Protein AF-A0A918F699-F1 (afdb_monomer_lite)

Radius of gyration: 17.58 Å; chains: 1; bounding box: 43×21×57 Å

Structure (mmCIF, N/CA/C/O backbone):
data_AF-A0A918F699-F1
#
_entry.id   AF-A0A918F699-F1
#
loop_
_atom_site.group_PDB
_atom_site.id
_atom_site.type_symbol
_atom_site.label_atom_id
_atom_site.label_alt_id
_atom_site.label_comp_id
_atom_site.label_asym_id
_atom_site.label_entity_id
_atom_site.label_seq_id
_atom_site.pdbx_PDB_ins_code
_atom_site.Cartn_x
_atom_site.Cartn_y
_atom_site.Cartn_z
_atom_site.occupancy
_atom_site.B_iso_or_equiv
_atom_site.auth_seq_id
_atom_site.auth_comp_id
_atom_site.auth_asym_id
_atom_site.auth_atom_id
_atom_site.pdbx_PDB_model_num
ATOM 1 N N . MET A 1 1 ? 25.904 4.584 1.740 1.00 42.94 1 MET A N 1
ATOM 2 C CA . MET A 1 1 ? 24.458 4.704 1.478 1.00 42.94 1 MET A CA 1
ATOM 3 C C . MET A 1 1 ? 23.850 3.438 2.028 1.00 42.94 1 MET A C 1
ATOM 5 O O . MET A 1 1 ? 24.320 2.382 1.631 1.00 42.94 1 MET A O 1
ATOM 9 N N . ASP A 1 2 ? 22.923 3.525 2.978 1.00 50.69 2 ASP A N 1
ATOM 10 C CA . ASP A 1 2 ? 22.219 2.342 3.482 1.00 50.69 2 ASP A CA 1
ATOM 11 C C . ASP A 1 2 ? 21.268 1.840 2.388 1.00 50.69 2 ASP A C 1
ATOM 13 O O . ASP A 1 2 ? 20.123 2.286 2.287 1.00 50.69 2 ASP A O 1
ATOM 17 N N . GLU A 1 3 ? 21.779 0.981 1.505 1.00 53.69 3 GLU A N 1
ATOM 18 C CA . GLU A 1 3 ? 21.035 0.372 0.401 1.00 53.69 3 GLU A CA 1
ATOM 19 C C . GLU A 1 3 ? 19.849 -0.432 0.958 1.00 53.69 3 GLU A C 1
ATOM 21 O O . GLU A 1 3 ? 19.982 -1.583 1.359 1.00 53.69 3 GLU A O 1
ATOM 26 N N . GLY A 1 4 ? 18.673 0.201 1.027 1.00 63.28 4 GLY A N 1
ATOM 27 C CA . GLY A 1 4 ? 17.411 -0.455 1.383 1.00 63.28 4 GLY A CA 1
ATOM 28 C C . GLY A 1 4 ? 16.942 -0.323 2.838 1.00 63.28 4 GLY A C 1
ATOM 29 O O . GLY A 1 4 ? 15.885 -0.863 3.159 1.00 63.28 4 GLY A O 1
ATOM 30 N N . ALA A 1 5 ? 17.633 0.428 3.709 1.00 74.25 5 ALA A N 1
ATOM 31 C CA . ALA A 1 5 ? 17.195 0.576 5.108 1.00 74.25 5 ALA A CA 1
ATOM 32 C C . ALA A 1 5 ? 15.815 1.245 5.247 1.00 74.25 5 ALA A C 1
ATOM 34 O O . ALA A 1 5 ? 15.041 0.880 6.126 1.00 74.25 5 ALA A O 1
ATOM 35 N N . GLY A 1 6 ? 15.480 2.187 4.358 1.00 84.12 6 GLY A N 1
ATOM 36 C CA . GLY A 1 6 ? 14.182 2.871 4.356 1.00 84.12 6 GLY A CA 1
ATOM 37 C C . GLY A 1 6 ? 12.998 1.930 4.082 1.00 84.12 6 GLY A C 1
ATOM 38 O O . GLY A 1 6 ? 12.123 1.812 4.939 1.00 84.12 6 GLY A O 1
ATOM 39 N N . PRO A 1 7 ? 12.960 1.234 2.927 1.00 85.50 7 PRO A N 1
ATOM 40 C CA . PRO A 1 7 ? 11.900 0.273 2.616 1.00 85.50 7 PRO A CA 1
ATOM 41 C C . PRO A 1 7 ? 11.766 -0.854 3.646 1.00 85.50 7 PRO A C 1
ATOM 43 O O . PRO A 1 7 ? 10.650 -1.176 4.042 1.00 85.50 7 PRO A O 1
ATOM 46 N N . ALA A 1 8 ? 12.883 -1.404 4.135 1.00 90.31 8 ALA A N 1
ATOM 47 C CA . ALA A 1 8 ? 12.857 -2.452 5.154 1.00 90.31 8 ALA A CA 1
ATOM 48 C C . ALA A 1 8 ? 12.294 -1.949 6.496 1.00 90.31 8 ALA A C 1
ATOM 50 O O . ALA A 1 8 ? 11.498 -2.637 7.136 1.00 90.31 8 ALA A O 1
ATOM 51 N N . ALA A 1 9 ? 12.663 -0.733 6.915 1.00 93.69 9 ALA A N 1
ATOM 52 C CA . ALA A 1 9 ? 12.111 -0.121 8.121 1.00 93.69 9 ALA A CA 1
ATOM 53 C C . ALA A 1 9 ? 10.607 0.156 7.982 1.00 93.69 9 ALA A C 1
ATOM 55 O O . ALA A 1 9 ? 9.851 -0.098 8.918 1.00 93.69 9 ALA A O 1
ATOM 56 N N . LEU A 1 10 ? 10.163 0.636 6.815 1.00 94.56 10 LEU A N 1
ATOM 57 C CA . LEU A 1 10 ? 8.741 0.830 6.536 1.00 94.56 10 LEU A CA 1
ATOM 58 C C . LEU A 1 10 ? 7.980 -0.497 6.602 1.00 94.56 10 LEU A C 1
ATOM 60 O O . LEU A 1 10 ? 6.965 -0.569 7.287 1.00 94.56 10 LEU A O 1
ATOM 64 N N . GLU A 1 11 ? 8.478 -1.550 5.948 1.00 96.94 11 GLU A N 1
ATOM 65 C CA . GLU A 1 11 ? 7.854 -2.875 5.999 1.00 96.94 11 GLU A CA 1
ATOM 66 C C . GLU A 1 11 ? 7.697 -3.359 7.447 1.00 96.94 11 GLU A C 1
ATOM 68 O O . GLU A 1 11 ? 6.606 -3.770 7.844 1.00 96.94 11 GLU A O 1
ATOM 73 N N . ALA A 1 12 ? 8.748 -3.248 8.264 1.00 97.31 12 ALA A N 1
ATOM 74 C CA . ALA A 1 12 ? 8.707 -3.655 9.667 1.00 97.31 12 ALA A CA 1
ATOM 75 C C . ALA A 1 12 ? 7.664 -2.871 10.486 1.00 97.31 12 ALA A C 1
ATOM 77 O O . ALA A 1 12 ? 6.938 -3.456 11.296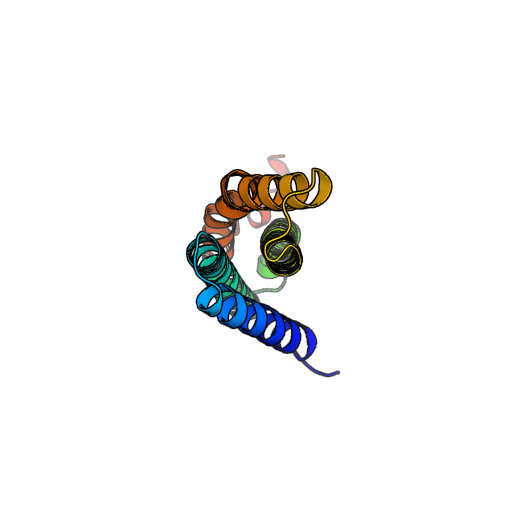 1.00 97.31 12 ALA A O 1
ATOM 78 N N . LEU A 1 13 ? 7.551 -1.558 10.258 1.00 98.12 13 LEU A N 1
ATOM 79 C CA . LEU A 1 13 ? 6.541 -0.722 10.913 1.00 98.12 13 LEU A CA 1
ATOM 80 C C . LEU A 1 13 ? 5.123 -1.145 10.520 1.00 98.12 13 LEU A C 1
ATOM 82 O O . LEU A 1 13 ? 4.283 -1.341 11.397 1.00 98.12 13 LEU A O 1
ATOM 86 N N . VAL A 1 14 ? 4.867 -1.348 9.225 1.00 98.62 14 VAL A N 1
ATOM 87 C CA . VAL A 1 14 ? 3.549 -1.771 8.732 1.00 98.62 14 VAL A CA 1
ATOM 88 C C . VAL A 1 14 ? 3.174 -3.145 9.296 1.00 98.62 14 VAL A C 1
ATOM 90 O O . VAL A 1 14 ? 2.051 -3.322 9.769 1.00 98.62 14 VAL A O 1
ATOM 93 N N . ARG A 1 15 ? 4.115 -4.101 9.328 1.00 98.44 15 ARG A N 1
ATOM 94 C CA . ARG A 1 15 ? 3.893 -5.434 9.921 1.00 98.44 15 ARG A CA 1
ATOM 95 C C . ARG A 1 15 ? 3.572 -5.362 11.412 1.00 98.44 15 ARG A C 1
ATOM 97 O O . ARG A 1 15 ? 2.625 -6.004 11.855 1.00 98.44 15 ARG A O 1
ATOM 104 N N . THR A 1 16 ? 4.267 -4.506 12.159 1.00 98.56 16 THR A N 1
ATOM 105 C CA . THR A 1 16 ? 3.968 -4.267 13.582 1.00 98.56 16 THR A CA 1
ATOM 106 C C . THR A 1 16 ? 2.531 -3.763 13.774 1.00 98.56 16 THR A C 1
ATOM 108 O O . THR A 1 16 ? 1.826 -4.180 14.695 1.00 98.56 16 THR A O 1
ATOM 111 N N . THR A 1 17 ? 2.056 -2.871 12.903 1.00 98.62 17 THR A N 1
ATOM 112 C CA . THR A 1 17 ? 0.670 -2.381 12.944 1.00 98.62 17 THR A CA 1
ATOM 113 C C . THR A 1 17 ? -0.340 -3.471 12.591 1.00 98.62 17 THR A C 1
ATOM 115 O O . THR A 1 17 ? -1.369 -3.568 13.258 1.00 98.62 17 THR A O 1
ATOM 118 N N . ILE A 1 18 ? -0.054 -4.299 11.582 1.00 98.62 18 ILE A N 1
ATOM 119 C CA . ILE A 1 18 ? -0.891 -5.446 11.193 1.00 98.62 18 ILE A CA 1
ATOM 120 C C . ILE A 1 18 ? -1.055 -6.402 12.380 1.00 98.62 18 ILE A C 1
ATOM 122 O O . ILE A 1 18 ? -2.178 -6.753 12.733 1.00 98.62 18 ILE A O 1
ATOM 126 N N . GLU A 1 19 ? 0.038 -6.756 13.059 1.00 98.38 19 GLU A N 1
ATOM 127 C CA . GLU A 1 19 ? 0.011 -7.626 14.242 1.00 98.38 19 GLU A CA 1
ATOM 128 C C . GLU A 1 19 ? -0.850 -7.038 15.369 1.00 98.38 19 GLU A C 1
ATOM 130 O O . GLU A 1 19 ? -1.698 -7.730 15.940 1.00 98.38 19 GLU A O 1
ATOM 135 N N . ARG A 1 20 ? -0.692 -5.737 15.651 1.00 98.00 20 ARG A N 1
ATOM 136 C CA . ARG A 1 20 ? -1.528 -5.020 16.627 1.00 98.00 20 ARG A CA 1
ATOM 137 C C . ARG A 1 20 ? -3.006 -5.057 16.239 1.00 98.00 20 ARG A C 1
ATOM 139 O O . ARG A 1 20 ? -3.844 -5.288 17.105 1.00 98.00 20 ARG A O 1
ATOM 146 N N . ALA A 1 21 ? -3.335 -4.848 14.967 1.00 97.94 21 ALA A N 1
ATOM 147 C CA . ALA A 1 21 ? -4.714 -4.869 14.487 1.00 97.94 21 ALA A CA 1
ATOM 148 C C . ALA A 1 21 ? -5.356 -6.260 14.583 1.00 97.94 21 ALA A C 1
ATOM 150 O O . ALA A 1 21 ? -6.502 -6.372 15.023 1.00 97.94 21 ALA A O 1
ATOM 151 N N . CYS A 1 22 ? -4.605 -7.318 14.273 1.00 97.62 22 CYS A N 1
ATOM 152 C CA . CYS A 1 22 ? -5.057 -8.696 14.452 1.00 97.62 22 CYS A CA 1
ATOM 153 C C . CYS A 1 22 ? -5.401 -9.020 15.918 1.00 97.62 22 CYS A C 1
ATOM 155 O O . CYS A 1 22 ? -6.326 -9.789 16.172 1.00 97.62 22 CYS A O 1
ATOM 157 N N . ALA A 1 23 ? -4.699 -8.418 16.885 1.00 96.31 23 ALA A N 1
ATOM 158 C CA . ALA A 1 23 ? -4.909 -8.671 18.312 1.00 96.31 23 ALA A CA 1
ATOM 159 C C . ALA A 1 23 ? -6.142 -7.968 18.916 1.00 96.31 23 ALA A C 1
ATOM 161 O O . ALA A 1 23 ? -6.646 -8.413 19.946 1.00 96.31 23 ALA A O 1
ATOM 162 N N . VAL A 1 24 ? -6.629 -6.876 18.311 1.00 91.62 24 VAL A N 1
ATOM 163 C CA . VAL A 1 24 ? -7.740 -6.063 18.856 1.00 91.62 24 VAL A CA 1
ATOM 164 C C . VAL A 1 24 ? -9.122 -6.645 18.512 1.00 91.62 24 VAL A C 1
ATOM 166 O O . VAL A 1 24 ? -10.089 -6.397 19.230 1.00 91.62 24 VAL A O 1
ATOM 169 N N . GLY A 1 25 ? -9.229 -7.470 17.465 1.00 84.94 25 GLY A N 1
ATOM 170 C CA . GLY A 1 25 ? -10.494 -8.081 17.043 1.00 84.94 25 GLY A CA 1
ATOM 171 C C . GLY A 1 25 ? -11.466 -7.098 16.372 1.00 84.94 25 GLY A C 1
ATOM 172 O O . GLY A 1 25 ? -11.084 -6.018 15.918 1.00 84.94 25 GLY A O 1
ATOM 173 N N . GLY A 1 26 ? -12.739 -7.489 16.260 1.00 89.94 26 GLY A N 1
ATOM 174 C CA . GLY A 1 26 ? -13.741 -6.714 15.521 1.00 89.94 26 GLY A CA 1
ATOM 175 C C . GLY A 1 26 ? -13.430 -6.667 14.023 1.00 89.94 26 GLY A C 1
ATOM 176 O O . GLY A 1 26 ? -13.149 -7.694 13.418 1.00 89.94 26 GLY A O 1
ATOM 177 N N . GLU A 1 27 ? -13.477 -5.476 13.432 1.00 92.31 27 GLU A N 1
ATOM 178 C CA . GLU A 1 27 ? -13.188 -5.243 12.007 1.00 92.31 27 GLU A CA 1
ATOM 179 C C . GLU A 1 27 ? -11.693 -5.046 11.696 1.00 92.31 27 GLU A C 1
ATOM 181 O O . GLU A 1 27 ? -11.291 -5.070 10.535 1.00 92.31 27 GLU A O 1
ATOM 186 N N . ALA A 1 28 ? -10.854 -4.840 12.717 1.00 96.88 28 ALA A N 1
ATOM 187 C CA . ALA A 1 28 ? -9.435 -4.548 12.527 1.00 96.88 28 ALA A CA 1
ATOM 188 C C . ALA A 1 28 ? -8.644 -5.698 11.860 1.00 96.88 28 ALA A C 1
ATOM 190 O O . ALA A 1 28 ? -7.823 -5.387 10.995 1.00 96.88 28 ALA A O 1
ATOM 191 N N . PRO A 1 29 ? -8.884 -6.994 12.167 1.00 98.25 29 PRO A N 1
ATOM 192 C CA . PRO A 1 29 ? -8.194 -8.101 11.502 1.00 98.25 29 PRO A CA 1
ATOM 193 C C . PRO A 1 29 ? -8.440 -8.171 9.988 1.00 98.25 29 PRO A C 1
ATOM 195 O O . PRO A 1 29 ? -7.506 -8.441 9.237 1.00 98.25 29 PRO A O 1
ATOM 198 N N . ASP A 1 30 ? -9.656 -7.876 9.521 1.00 98.06 30 ASP A N 1
ATOM 199 C CA . ASP A 1 30 ? -9.976 -7.902 8.085 1.00 98.06 30 ASP A CA 1
ATOM 200 C C . ASP A 1 30 ? -9.246 -6.780 7.331 1.00 98.06 30 ASP A C 1
ATOM 202 O O . ASP A 1 30 ? -8.702 -6.987 6.244 1.00 98.06 30 ASP A O 1
ATOM 206 N N . LEU A 1 31 ? -9.176 -5.588 7.934 1.00 98.56 31 LEU A N 1
ATOM 207 C CA . LEU A 1 31 ? -8.400 -4.468 7.395 1.00 98.56 31 LEU A CA 1
ATOM 208 C C . LEU A 1 31 ? -6.895 -4.777 7.420 1.00 98.56 31 LEU A C 1
ATOM 210 O O . LEU A 1 31 ? -6.188 -4.481 6.459 1.00 98.56 31 LEU A O 1
ATOM 214 N N . ALA A 1 32 ? -6.407 -5.423 8.481 1.00 98.62 32 ALA A N 1
ATOM 215 C CA . ALA A 1 32 ? -5.018 -5.857 8.589 1.00 98.62 32 ALA A CA 1
ATOM 216 C C . ALA A 1 32 ? -4.648 -6.863 7.487 1.00 98.62 32 ALA A C 1
ATOM 218 O O . ALA A 1 32 ? -3.599 -6.718 6.864 1.00 98.62 32 ALA A O 1
ATOM 219 N N . ALA A 1 33 ? -5.528 -7.824 7.189 1.00 98.62 33 ALA A N 1
ATOM 220 C CA . ALA A 1 33 ? -5.331 -8.787 6.108 1.00 98.62 33 ALA A CA 1
ATOM 221 C C . ALA A 1 33 ? -5.274 -8.109 4.728 1.00 98.62 33 ALA A C 1
ATOM 223 O O . ALA A 1 33 ? -4.403 -8.421 3.915 1.00 98.62 33 ALA A O 1
ATOM 224 N N . ALA A 1 34 ? -6.157 -7.138 4.473 1.00 98.69 34 ALA A N 1
ATOM 225 C CA . ALA A 1 34 ? -6.129 -6.364 3.232 1.00 98.69 34 ALA A CA 1
ATOM 226 C C . ALA A 1 34 ? -4.833 -5.541 3.086 1.00 98.69 34 ALA A C 1
ATOM 228 O O . ALA A 1 34 ? -4.262 -5.467 1.995 1.00 98.69 34 ALA A O 1
ATOM 229 N N . LEU A 1 35 ? -4.344 -4.948 4.181 1.00 98.81 35 LEU A N 1
ATOM 230 C CA . LEU A 1 35 ? -3.073 -4.224 4.187 1.00 98.81 35 LEU A CA 1
ATOM 231 C C . LEU A 1 35 ?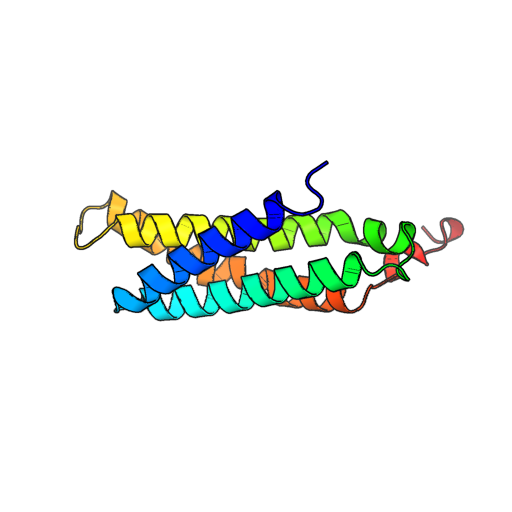 -1.877 -5.158 3.977 1.00 98.81 35 LEU A C 1
ATOM 233 O O . LEU A 1 35 ? -0.983 -4.816 3.209 1.00 98.81 35 LEU A O 1
ATOM 237 N N . ASP A 1 36 ? -1.862 -6.330 4.616 1.00 98.75 36 ASP A N 1
ATOM 238 C CA . ASP A 1 36 ? -0.790 -7.318 4.453 1.00 98.75 36 ASP A CA 1
ATOM 239 C C . ASP A 1 36 ? -0.702 -7.827 3.009 1.00 98.75 36 ASP A C 1
ATOM 241 O O . ASP A 1 36 ? 0.391 -7.935 2.449 1.00 98.75 36 ASP A O 1
ATOM 245 N N . GLN A 1 37 ? -1.849 -8.048 2.358 1.00 98.62 37 GLN A N 1
ATOM 246 C CA . GLN A 1 37 ? -1.890 -8.401 0.940 1.00 98.62 37 GLN A CA 1
ATOM 247 C C . GLN A 1 37 ? -1.269 -7.298 0.071 1.00 98.62 37 GLN A C 1
ATOM 249 O O . GLN A 1 37 ? -0.422 -7.585 -0.778 1.00 98.62 37 GLN A O 1
ATOM 254 N N . ALA A 1 38 ? -1.649 -6.035 0.289 1.00 98.69 38 ALA A N 1
ATOM 255 C CA . ALA A 1 38 ? -1.099 -4.909 -0.464 1.00 98.69 38 ALA A CA 1
ATOM 256 C C . ALA A 1 38 ? 0.404 -4.707 -0.200 1.00 98.69 38 ALA A C 1
ATOM 258 O O . ALA A 1 38 ? 1.166 -4.484 -1.139 1.00 98.69 38 ALA A O 1
ATOM 259 N N . LEU A 1 39 ? 0.848 -4.839 1.055 1.00 98.62 39 LEU A N 1
ATOM 260 C CA . LEU A 1 39 ? 2.260 -4.755 1.433 1.00 98.62 39 LEU A CA 1
ATOM 261 C C . LEU A 1 39 ? 3.079 -5.871 0.776 1.00 98.62 39 LEU A C 1
ATOM 263 O O . LEU A 1 39 ? 4.150 -5.611 0.234 1.00 98.62 39 LEU A O 1
ATOM 267 N N . THR A 1 40 ? 2.565 -7.101 0.781 1.00 98.38 40 THR A N 1
ATOM 268 C CA . THR A 1 40 ? 3.225 -8.252 0.155 1.00 98.38 40 THR A CA 1
ATOM 269 C C . THR A 1 40 ? 3.411 -8.027 -1.342 1.00 98.38 40 THR A C 1
ATOM 271 O O . THR A 1 40 ? 4.520 -8.203 -1.851 1.00 98.38 40 THR A O 1
ATOM 274 N N . ARG A 1 41 ? 2.365 -7.560 -2.039 1.00 98.38 41 ARG A N 1
ATOM 275 C CA . ARG A 1 41 ? 2.458 -7.209 -3.464 1.00 98.38 41 ARG A CA 1
ATOM 276 C C . ARG A 1 41 ? 3.436 -6.063 -3.700 1.00 98.38 41 ARG A C 1
ATOM 278 O O . ARG A 1 41 ? 4.247 -6.161 -4.613 1.00 98.38 41 ARG A O 1
ATOM 285 N N . LEU A 1 42 ? 3.432 -5.027 -2.858 1.00 97.94 42 LEU A N 1
ATOM 286 C CA . LEU A 1 42 ? 4.384 -3.920 -2.955 1.00 97.94 42 LEU A CA 1
ATOM 287 C C . LEU A 1 42 ? 5.839 -4.405 -2.844 1.00 97.94 42 LEU A C 1
ATOM 289 O O . LEU A 1 42 ? 6.671 -4.045 -3.676 1.00 97.94 42 LEU A O 1
ATOM 293 N N . VAL A 1 43 ? 6.154 -5.240 -1.851 1.00 97.06 43 VAL A N 1
ATOM 294 C CA . VAL A 1 43 ? 7.503 -5.803 -1.664 1.00 97.06 43 VAL A CA 1
ATOM 295 C C . VAL A 1 43 ? 7.907 -6.668 -2.860 1.00 97.06 43 VAL A C 1
ATOM 297 O O . VAL A 1 43 ? 9.038 -6.568 -3.341 1.00 97.06 43 VAL A O 1
ATOM 300 N N . GLU A 1 44 ? 6.988 -7.493 -3.363 1.00 96.69 44 GLU A N 1
ATOM 301 C CA . GLU A 1 44 ? 7.204 -8.328 -4.545 1.00 96.69 44 GLU A CA 1
ATOM 302 C C . GLU A 1 44 ? 7.531 -7.484 -5.783 1.00 96.69 44 GLU A C 1
ATOM 304 O O . GLU A 1 44 ? 8.597 -7.673 -6.368 1.00 96.69 44 GLU A O 1
ATOM 309 N N . VAL A 1 45 ? 6.683 -6.512 -6.145 1.00 96.81 45 VAL A N 1
ATOM 310 C CA . VAL A 1 45 ? 6.918 -5.683 -7.341 1.00 96.81 45 VAL A CA 1
ATOM 311 C C . VAL A 1 45 ? 8.174 -4.830 -7.203 1.00 96.81 45 VAL A C 1
ATOM 313 O O . VAL A 1 45 ? 8.914 -4.681 -8.171 1.00 96.81 45 VAL A O 1
ATOM 316 N N . THR A 1 46 ? 8.469 -4.326 -5.998 1.00 95.12 46 THR A N 1
ATOM 317 C CA . THR A 1 46 ? 9.697 -3.561 -5.733 1.00 95.12 46 THR A CA 1
ATOM 318 C C . THR A 1 46 ? 10.920 -4.421 -6.028 1.00 95.12 46 THR A C 1
ATOM 320 O O . THR A 1 46 ? 11.833 -3.984 -6.726 1.00 95.12 46 THR A O 1
ATOM 323 N N . ARG A 1 47 ? 10.931 -5.672 -5.548 1.00 93.81 47 ARG A N 1
ATOM 324 C CA . ARG A 1 47 ? 12.021 -6.612 -5.826 1.00 93.81 47 ARG A CA 1
ATOM 325 C C . ARG A 1 47 ? 12.130 -6.898 -7.320 1.00 93.81 47 ARG A C 1
ATOM 327 O O . ARG A 1 47 ? 13.229 -6.798 -7.852 1.00 93.81 47 ARG A O 1
ATOM 334 N N . THR A 1 48 ? 11.013 -7.203 -7.981 1.00 94.31 48 THR A N 1
ATOM 335 C CA . THR A 1 48 ? 10.976 -7.504 -9.418 1.00 94.31 48 THR A CA 1
ATOM 336 C C . THR A 1 48 ? 11.573 -6.361 -10.237 1.00 94.31 48 THR A C 1
ATOM 338 O O . THR A 1 48 ? 12.521 -6.590 -10.985 1.00 94.31 48 THR A O 1
ATOM 341 N N . ILE A 1 49 ? 11.106 -5.125 -10.027 1.00 93.31 49 ILE A N 1
ATOM 342 C CA . ILE A 1 49 ? 11.574 -3.927 -10.746 1.00 93.31 49 ILE A CA 1
ATOM 343 C C . ILE A 1 49 ? 13.072 -3.679 -10.521 1.00 93.31 49 ILE A C 1
ATOM 345 O O . ILE A 1 49 ? 13.766 -3.229 -11.431 1.00 93.31 49 ILE A O 1
ATOM 349 N N . HIS A 1 50 ? 13.592 -3.969 -9.328 1.00 89.94 50 HIS A N 1
ATOM 350 C CA . HIS A 1 50 ? 14.996 -3.736 -8.979 1.00 89.94 50 HIS A CA 1
ATOM 351 C C . HIS A 1 50 ? 15.928 -4.931 -9.235 1.00 89.94 50 HIS A C 1
ATOM 353 O O . HIS A 1 50 ? 17.100 -4.872 -8.855 1.00 89.94 50 HIS A O 1
ATOM 359 N N . THR A 1 51 ? 15.460 -5.986 -9.908 1.00 92.00 51 THR A N 1
ATOM 360 C CA . THR A 1 51 ? 16.332 -7.097 -10.321 1.00 92.00 51 THR A CA 1
ATOM 361 C C . THR A 1 51 ? 17.385 -6.598 -11.320 1.00 92.00 51 THR A C 1
ATOM 363 O O . THR A 1 51 ? 17.128 -5.709 -12.135 1.00 92.00 51 THR A O 1
ATOM 366 N N . ALA A 1 52 ? 18.610 -7.125 -11.224 1.00 81.19 52 ALA A N 1
ATOM 367 C CA . ALA A 1 52 ? 19.778 -6.605 -11.945 1.00 81.19 52 ALA A CA 1
ATOM 368 C C . ALA A 1 52 ? 19.666 -6.685 -13.480 1.00 81.19 52 ALA A C 1
ATOM 370 O O . ALA A 1 52 ? 20.329 -5.925 -14.184 1.00 81.19 52 ALA A O 1
ATOM 371 N N . ASP A 1 53 ? 18.846 -7.599 -13.991 1.00 91.00 53 ASP A N 1
ATOM 372 C CA . ASP A 1 53 ? 18.589 -7.839 -15.410 1.00 91.00 53 ASP A CA 1
ATOM 373 C C . ASP A 1 53 ? 17.546 -6.889 -16.018 1.00 91.00 53 ASP A C 1
ATOM 375 O O . ASP A 1 53 ? 17.482 -6.759 -17.241 1.00 91.00 53 ASP A O 1
ATOM 379 N N . VAL A 1 54 ? 16.771 -6.174 -15.197 1.00 89.81 54 VAL A N 1
ATOM 380 C CA . VAL A 1 54 ? 15.775 -5.213 -15.682 1.00 89.81 54 VAL A CA 1
ATOM 381 C C . VAL A 1 54 ? 16.480 -3.947 -16.185 1.00 89.81 54 VAL A C 1
ATOM 383 O O . VAL A 1 54 ? 17.202 -3.302 -15.421 1.00 89.81 54 VAL A O 1
ATOM 386 N N . PRO A 1 55 ? 16.285 -3.512 -17.443 1.00 92.12 55 PRO A N 1
ATOM 387 C CA . PRO A 1 55 ? 16.887 -2.278 -17.944 1.00 92.12 55 PRO A CA 1
ATOM 388 C C . PRO A 1 55 ? 16.339 -1.026 -17.246 1.00 92.12 55 PRO A C 1
ATOM 390 O O . PRO A 1 55 ? 15.172 -0.959 -16.866 1.00 92.12 55 PRO A O 1
ATOM 393 N N . ALA A 1 56 ? 17.157 0.028 -17.141 1.00 88.94 56 ALA A N 1
ATOM 394 C CA . ALA A 1 56 ? 16.744 1.283 -16.500 1.00 88.94 56 ALA A CA 1
ATOM 395 C C . ALA A 1 56 ? 15.496 1.917 -17.139 1.00 88.94 56 ALA A C 1
ATOM 397 O O . ALA A 1 56 ? 14.650 2.436 -16.415 1.00 88.94 56 ALA A O 1
ATOM 398 N N . GLY A 1 57 ? 15.361 1.839 -18.468 1.00 89.50 57 GLY A N 1
ATOM 399 C CA . GLY A 1 57 ? 14.183 2.339 -19.184 1.00 89.50 57 GLY A CA 1
ATOM 400 C C . 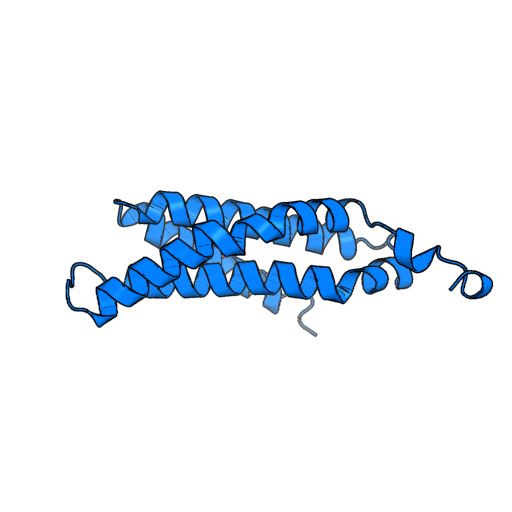GLY A 1 57 ? 12.893 1.633 -18.763 1.00 89.50 57 GLY A C 1
ATOM 401 O O . GLY A 1 57 ? 11.902 2.300 -18.489 1.00 89.50 57 GLY A O 1
ATOM 402 N N . VAL A 1 58 ? 12.937 0.307 -18.598 1.00 89.62 58 VAL A N 1
ATOM 403 C CA . VAL A 1 58 ? 11.791 -0.504 -18.149 1.00 89.62 58 VAL A CA 1
ATOM 404 C C . VAL A 1 58 ? 11.401 -0.153 -16.712 1.00 89.62 58 VAL A C 1
ATOM 406 O O . VAL A 1 58 ? 10.222 0.024 -16.417 1.00 89.62 58 VAL A O 1
ATOM 409 N N . ARG A 1 59 ? 12.384 0.054 -15.823 1.00 88.19 59 ARG A N 1
ATOM 410 C CA . ARG A 1 59 ? 12.116 0.489 -14.437 1.00 88.19 59 ARG A CA 1
ATOM 411 C C . ARG A 1 59 ? 11.397 1.833 -14.364 1.00 88.19 59 ARG A C 1
ATOM 413 O O . ARG A 1 59 ? 10.570 2.044 -13.483 1.00 88.19 59 ARG A O 1
ATOM 420 N N . LEU A 1 60 ? 11.754 2.759 -15.252 1.00 90.50 60 LEU A N 1
ATOM 421 C CA . LEU A 1 60 ? 11.226 4.122 -15.236 1.00 90.50 60 LEU A CA 1
ATOM 422 C C . LEU A 1 60 ? 9.900 4.262 -15.990 1.00 90.50 60 LEU A C 1
ATOM 424 O O . LEU A 1 60 ? 9.127 5.154 -15.646 1.00 90.50 60 LEU A O 1
ATOM 428 N N . ALA A 1 61 ? 9.611 3.375 -16.949 1.00 90.69 61 ALA A N 1
ATOM 429 C CA . ALA A 1 61 ? 8.406 3.422 -17.783 1.00 90.69 61 ALA A CA 1
ATOM 430 C C . ALA A 1 61 ? 7.106 3.500 -16.963 1.00 90.69 61 ALA A C 1
ATOM 432 O O . ALA A 1 61 ? 6.188 4.232 -17.325 1.00 90.69 61 ALA A O 1
ATOM 433 N N . ASN A 1 62 ? 7.065 2.813 -15.817 1.00 92.81 62 ASN A N 1
ATOM 434 C CA . ASN A 1 62 ? 5.897 2.750 -14.935 1.00 92.81 62 ASN A CA 1
ATOM 435 C C . ASN A 1 62 ? 6.160 3.332 -13.533 1.00 92.81 62 ASN A C 1
ATOM 437 O O . ASN A 1 62 ? 5.442 3.019 -12.582 1.00 92.81 62 ASN A O 1
ATOM 441 N N . ALA A 1 63 ? 7.167 4.203 -13.378 1.00 93.19 63 ALA A N 1
ATOM 442 C CA . ALA A 1 63 ? 7.545 4.753 -12.071 1.00 93.19 63 ALA A CA 1
ATOM 443 C C . ALA A 1 63 ? 6.393 5.498 -11.370 1.00 93.19 63 ALA A C 1
ATOM 445 O O . ALA A 1 63 ? 6.219 5.362 -10.160 1.00 93.19 63 ALA A O 1
ATOM 446 N N . SER A 1 64 ? 5.570 6.243 -12.115 1.00 94.62 64 SER A N 1
ATOM 447 C CA . SER A 1 64 ? 4.407 6.942 -11.548 1.00 94.62 64 SER A CA 1
ATOM 448 C C . SER A 1 64 ? 3.359 5.972 -10.998 1.00 94.62 64 SER A C 1
ATOM 450 O O . SER A 1 64 ? 2.834 6.202 -9.912 1.00 94.62 64 SER A O 1
ATOM 452 N N . LEU A 1 65 ? 3.101 4.863 -11.701 1.00 95.38 65 LEU A N 1
ATOM 453 C CA . LEU A 1 65 ? 2.172 3.824 -11.243 1.00 95.38 65 LEU A CA 1
ATOM 454 C C . LEU A 1 65 ? 2.691 3.126 -9.987 1.00 95.38 65 LEU A C 1
ATOM 456 O O . LEU A 1 65 ? 1.927 2.884 -9.056 1.00 95.38 65 LEU A O 1
ATOM 460 N N . TYR A 1 66 ? 3.996 2.853 -9.935 1.00 96.62 66 TYR A N 1
ATOM 461 C CA . TYR A 1 66 ? 4.634 2.321 -8.736 1.00 96.62 66 TYR A CA 1
ATOM 462 C C . TYR A 1 66 ? 4.467 3.265 -7.538 1.00 96.62 66 TYR A C 1
ATOM 464 O O . TYR A 1 66 ? 4.050 2.827 -6.466 1.00 96.62 66 TYR A O 1
ATOM 472 N N . LEU A 1 67 ? 4.751 4.561 -7.714 1.00 96.56 67 LEU A N 1
ATOM 473 C CA . LEU A 1 67 ? 4.625 5.551 -6.641 1.00 96.56 67 LEU A CA 1
ATOM 474 C C . LEU A 1 67 ? 3.176 5.713 -6.166 1.00 96.56 67 LEU A C 1
ATOM 476 O O . LEU A 1 67 ? 2.950 5.864 -4.966 1.00 96.56 67 LEU A O 1
ATOM 480 N N . GLU A 1 68 ? 2.201 5.645 -7.073 1.00 97.75 68 GLU A N 1
ATOM 481 C CA . GLU A 1 68 ? 0.779 5.668 -6.722 1.00 97.75 68 GLU A CA 1
ATOM 482 C C . GLU A 1 68 ? 0.391 4.444 -5.880 1.00 97.75 68 GLU A C 1
ATOM 484 O O . GLU A 1 68 ? -0.134 4.597 -4.773 1.00 97.75 68 GLU A O 1
ATOM 489 N N . ALA A 1 69 ? 0.720 3.235 -6.346 1.00 97.81 69 ALA A N 1
ATOM 490 C CA . ALA A 1 69 ? 0.391 1.997 -5.643 1.00 97.81 69 ALA A CA 1
ATOM 491 C C . ALA A 1 69 ? 1.077 1.911 -4.266 1.00 97.81 69 ALA A C 1
ATOM 493 O O . ALA A 1 69 ? 0.442 1.571 -3.262 1.00 97.81 69 ALA A O 1
ATOM 494 N N . ALA A 1 70 ? 2.357 2.292 -4.190 1.00 97.56 70 ALA A N 1
ATOM 495 C CA . ALA A 1 70 ? 3.095 2.381 -2.933 1.00 97.56 70 ALA A CA 1
ATOM 496 C C . ALA A 1 70 ? 2.473 3.415 -1.979 1.00 97.56 70 ALA A C 1
ATOM 498 O O . ALA A 1 70 ? 2.304 3.145 -0.788 1.00 97.56 70 ALA A O 1
ATOM 499 N N . GLY A 1 71 ? 2.075 4.579 -2.501 1.00 97.88 71 GLY A N 1
ATOM 500 C CA . GLY A 1 71 ? 1.392 5.618 -1.736 1.00 97.88 71 GLY A CA 1
ATOM 501 C C . GLY A 1 71 ? 0.075 5.130 -1.132 1.00 97.88 71 GLY A C 1
ATOM 502 O O . GLY A 1 71 ? -0.188 5.377 0.045 1.00 97.88 71 GLY A O 1
ATOM 503 N N . HIS A 1 72 ? -0.723 4.374 -1.888 1.00 98.62 72 HIS A N 1
ATOM 504 C CA . HIS A 1 72 ? -1.967 3.783 -1.389 1.00 98.62 72 HIS A CA 1
ATOM 505 C C . HIS A 1 72 ? -1.726 2.789 -0.244 1.00 98.62 72 HIS A C 1
ATOM 507 O O . HIS A 1 72 ? -2.452 2.835 0.751 1.00 98.62 72 HIS A O 1
ATOM 513 N N . ALA A 1 73 ? -0.693 1.945 -0.329 1.00 98.38 73 ALA A N 1
ATOM 514 C CA . ALA A 1 73 ? -0.326 1.042 0.764 1.00 98.38 73 ALA A CA 1
ATOM 515 C C . ALA A 1 73 ? 0.079 1.814 2.037 1.00 98.38 73 ALA A C 1
ATOM 517 O O . ALA A 1 73 ? -0.378 1.493 3.135 1.00 98.38 73 ALA A O 1
ATOM 518 N N . VAL A 1 74 ? 0.868 2.888 1.897 1.00 98.50 74 VAL A N 1
ATOM 519 C CA . VAL A 1 74 ? 1.265 3.750 3.027 1.00 98.50 74 VAL A CA 1
ATOM 520 C C . VAL A 1 74 ? 0.062 4.472 3.640 1.00 98.50 74 VAL A C 1
ATOM 522 O O . VAL A 1 74 ? -0.070 4.527 4.862 1.00 98.50 74 VAL A O 1
ATOM 525 N N . VAL A 1 75 ? -0.850 5.006 2.825 1.00 98.75 75 VAL A N 1
ATOM 526 C CA . VAL A 1 75 ? -2.053 5.685 3.330 1.00 98.75 75 VAL A CA 1
ATOM 527 C C . VAL A 1 75 ? -3.010 4.694 4.002 1.00 98.75 75 VAL A C 1
ATOM 529 O O . VAL A 1 75 ? -3.571 5.018 5.049 1.00 98.75 75 VAL A O 1
ATOM 532 N N . ALA A 1 76 ? -3.153 3.472 3.477 1.00 98.81 76 ALA A N 1
ATOM 533 C CA . ALA A 1 76 ? -3.906 2.406 4.140 1.00 98.81 76 ALA A CA 1
ATOM 534 C C . ALA A 1 76 ? -3.314 2.062 5.517 1.00 98.81 76 ALA A C 1
ATOM 536 O O . ALA A 1 76 ? -4.063 1.927 6.489 1.00 98.81 76 ALA A O 1
ATOM 537 N N . TRP A 1 77 ? -1.985 1.985 5.629 1.00 98.81 77 TRP A N 1
ATOM 538 C CA . TRP A 1 77 ? -1.301 1.799 6.910 1.00 98.81 77 TRP A CA 1
ATOM 539 C C . TRP A 1 77 ? -1.590 2.936 7.898 1.00 98.81 77 TRP A C 1
ATOM 541 O O . TRP A 1 77 ? -1.988 2.676 9.035 1.00 98.81 77 TRP A O 1
ATOM 551 N N . ILE A 1 78 ? -1.486 4.193 7.457 1.00 98.81 78 ILE A N 1
ATOM 552 C CA . ILE A 1 78 ? -1.821 5.359 8.288 1.00 98.81 78 ILE A CA 1
ATOM 553 C C . ILE A 1 78 ? -3.278 5.280 8.763 1.00 98.81 78 ILE A C 1
ATOM 555 O O . ILE A 1 78 ? -3.557 5.533 9.934 1.00 98.81 78 ILE A O 1
ATOM 559 N N . TRP A 1 79 ? -4.217 4.900 7.893 1.00 98.75 79 TRP A N 1
ATOM 560 C CA . TRP A 1 79 ? -5.617 4.731 8.283 1.00 98.75 79 TRP A CA 1
ATOM 561 C C . TRP A 1 79 ? -5.832 3.613 9.301 1.00 98.75 79 TRP A C 1
ATOM 563 O O . TRP A 1 79 ? -6.652 3.787 10.204 1.00 98.75 79 TRP A O 1
ATOM 573 N N . LEU A 1 80 ? -5.082 2.513 9.208 1.00 98.69 80 LEU A N 1
ATOM 574 C CA . LEU A 1 80 ? -5.137 1.439 10.197 1.00 98.69 80 LEU A CA 1
ATOM 575 C C . LEU A 1 80 ? -4.622 1.916 11.560 1.00 98.69 80 LEU A C 1
ATOM 577 O O . LEU A 1 80 ? -5.305 1.717 12.560 1.00 98.69 80 LEU A O 1
ATOM 581 N N . GLU A 1 81 ? -3.495 2.634 11.609 1.00 98.62 81 GLU A N 1
ATOM 582 C CA . GLU A 1 81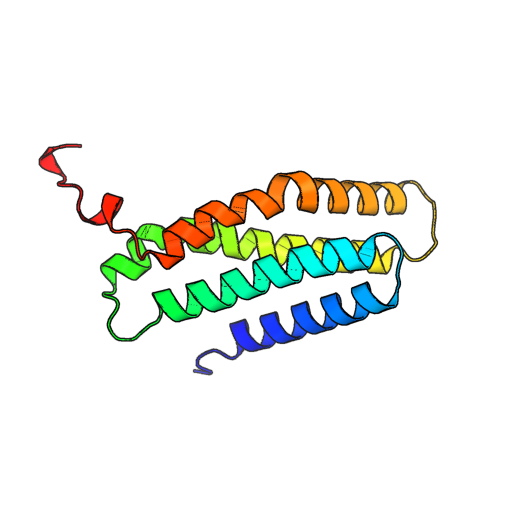 ? -3.007 3.259 12.851 1.00 98.62 81 GLU A CA 1
ATOM 583 C C . GLU A 1 81 ? -4.045 4.212 13.457 1.00 98.62 81 GLU A C 1
ATOM 585 O O . GLU A 1 81 ? -4.315 4.178 14.658 1.00 98.62 81 GLU A O 1
ATOM 590 N N . GLN A 1 82 ? -4.674 5.048 12.625 1.00 98.06 82 GLN A N 1
ATOM 591 C CA . GLN A 1 82 ? -5.724 5.960 13.079 1.00 98.06 82 GLN A CA 1
ATOM 592 C C . GLN A 1 82 ? -6.949 5.207 13.610 1.00 98.06 82 GLN A C 1
ATOM 594 O O . GLN A 1 82 ? -7.529 5.642 14.604 1.00 98.06 82 GLN A O 1
ATOM 599 N N . LEU A 1 83 ? -7.338 4.093 12.981 1.00 97.75 83 LEU A N 1
ATOM 600 C CA . LEU A 1 83 ? -8.431 3.239 13.444 1.00 97.75 83 LEU A CA 1
ATOM 601 C C . LEU A 1 83 ? -8.105 2.617 14.806 1.00 97.75 83 LEU A C 1
ATOM 603 O O . LEU A 1 83 ? -8.920 2.727 15.720 1.00 97.75 83 LEU A O 1
ATOM 607 N N . LEU A 1 84 ? -6.903 2.063 14.986 1.00 97.31 84 LEU A N 1
ATOM 608 C CA . LEU A 1 84 ? -6.462 1.510 16.272 1.00 97.31 84 LEU A CA 1
ATOM 609 C C . LEU A 1 84 ? -6.418 2.578 17.373 1.00 97.31 84 LEU A C 1
ATOM 611 O O . LEU A 1 84 ? -6.830 2.322 18.502 1.00 97.31 84 LEU A O 1
ATOM 615 N N . ALA A 1 85 ? -5.994 3.799 17.040 1.00 96.94 85 ALA A N 1
ATOM 616 C CA . ALA A 1 85 ? -5.972 4.920 17.977 1.00 96.94 85 ALA A CA 1
ATOM 617 C C . ALA A 1 85 ? -7.373 5.378 18.430 1.00 96.94 85 ALA A C 1
ATOM 619 O O . ALA A 1 85 ? -7.483 6.100 19.423 1.00 96.94 85 ALA A O 1
ATOM 620 N N . THR A 1 86 ? -8.452 4.978 17.741 1.00 96.06 86 THR A N 1
ATOM 621 C CA . THR A 1 86 ? -9.816 5.310 18.187 1.00 96.06 86 THR A CA 1
ATOM 622 C C . THR A 1 86 ? -10.233 4.563 19.456 1.00 96.06 86 THR A C 1
ATOM 624 O O . THR A 1 86 ? -11.051 5.096 20.210 1.00 96.06 86 THR A O 1
ATOM 627 N N . GLY A 1 87 ? -9.672 3.373 19.716 1.00 92.56 87 GLY A N 1
ATOM 628 C CA . GLY A 1 87 ? -10.077 2.506 20.827 1.00 92.56 87 GLY A CA 1
ATOM 629 C C . GLY A 1 87 ? -11.594 2.289 20.877 1.00 92.56 87 GLY A C 1
ATOM 630 O O . GLY A 1 87 ? -12.252 2.235 19.837 1.00 92.5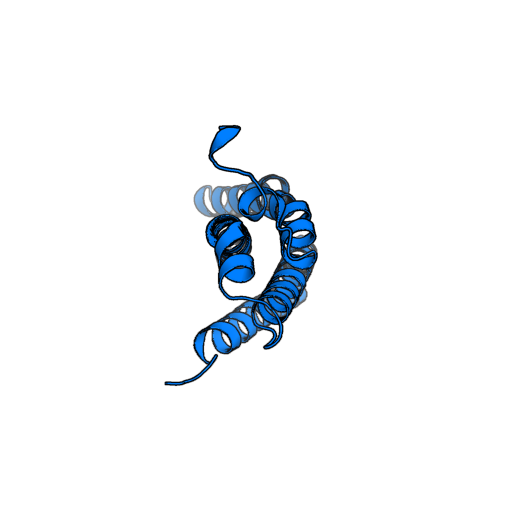6 87 GLY A O 1
ATOM 631 N N . ASP A 1 88 ? -12.158 2.261 22.085 1.00 89.06 88 ASP A N 1
ATOM 632 C CA . ASP A 1 88 ? -13.599 2.058 22.318 1.00 89.06 88 ASP A CA 1
ATOM 633 C C . ASP A 1 88 ? -14.427 3.358 22.293 1.00 89.06 88 ASP A C 1
ATOM 635 O O . ASP A 1 88 ? -15.626 3.350 22.560 1.00 89.06 88 ASP A O 1
ATOM 639 N N . GLY A 1 89 ? -13.811 4.506 21.992 1.00 90.94 89 GLY A N 1
ATOM 640 C CA . GLY A 1 89 ? -14.504 5.795 22.050 1.00 90.94 89 GLY A CA 1
ATOM 641 C C . GLY A 1 89 ? -15.504 6.000 20.905 1.00 90.94 89 GLY A C 1
ATOM 642 O O . GLY A 1 89 ? -15.239 5.637 19.755 1.00 90.94 89 GLY A O 1
ATOM 643 N N . ASP A 1 90 ? -16.642 6.630 21.192 1.00 93.19 90 ASP A N 1
ATOM 644 C CA . ASP A 1 90 ? -17.798 6.693 20.288 1.00 93.19 90 ASP A CA 1
ATOM 645 C C . ASP A 1 90 ? -18.161 8.104 19.792 1.00 93.19 90 ASP A C 1
ATOM 647 O O . ASP A 1 90 ? -19.159 8.263 19.097 1.00 93.19 90 ASP A O 1
ATOM 651 N N . ASP A 1 91 ? -17.368 9.138 20.076 1.00 97.69 91 ASP A N 1
ATOM 652 C CA . ASP A 1 91 ? -17.682 10.489 19.602 1.00 97.69 91 ASP A CA 1
ATOM 653 C C . ASP A 1 91 ? -17.556 10.635 18.072 1.00 97.69 91 ASP A C 1
ATOM 655 O O . ASP A 1 91 ? -16.925 9.836 17.370 1.00 97.69 91 ASP A O 1
ATOM 659 N N . SER A 1 92 ? -18.136 11.723 17.561 1.00 98.06 92 SER A N 1
ATOM 660 C CA . SER A 1 92 ? -18.213 12.023 16.127 1.00 98.06 92 SER A CA 1
ATOM 661 C C . SER A 1 92 ? -16.868 11.986 15.386 1.00 98.06 92 SER A C 1
ATOM 663 O O . SER A 1 92 ? -16.822 11.508 14.251 1.00 98.06 92 SER A O 1
ATOM 665 N N . LEU A 1 93 ? -15.763 12.424 16.006 1.00 97.44 93 LEU A N 1
ATOM 666 C CA . LEU A 1 93 ? -14.447 12.413 15.370 1.00 97.44 93 LEU A CA 1
ATOM 667 C C . LEU A 1 93 ? -13.962 10.974 15.183 1.00 97.44 93 LEU A C 1
ATOM 669 O O . LEU A 1 93 ? -13.520 10.609 14.092 1.00 97.44 93 LEU A O 1
ATOM 673 N N . ARG A 1 94 ? -14.076 10.140 16.223 1.00 97.19 94 ARG A N 1
ATOM 674 C CA . ARG A 1 94 ? -13.684 8.723 16.166 1.00 97.19 94 ARG A CA 1
ATOM 675 C C . ARG A 1 94 ? -14.550 7.928 15.196 1.00 97.19 94 ARG A C 1
ATOM 677 O O . ARG A 1 94 ? -14.010 7.162 14.398 1.00 97.19 94 ARG A O 1
ATOM 684 N N . GLN A 1 95 ? -15.864 8.156 15.178 1.00 97.06 95 GLN A N 1
ATOM 685 C CA . GLN A 1 95 ? -16.743 7.565 14.162 1.00 97.06 95 GLN A CA 1
ATOM 686 C C . GLN A 1 95 ? -16.324 7.972 12.741 1.00 97.06 95 GLN A C 1
ATOM 688 O O . GLN A 1 95 ? -16.228 7.117 11.858 1.00 97.06 95 GLN A O 1
ATOM 693 N N . GLY A 1 96 ? -16.007 9.254 12.531 1.00 98.00 96 GLY A N 1
ATOM 694 C CA . GLY A 1 96 ? -15.511 9.765 11.253 1.00 98.00 96 GLY A CA 1
ATOM 695 C C . GLY A 1 96 ? -14.204 9.101 10.812 1.00 98.00 96 GLY A C 1
ATOM 696 O O . GLY A 1 96 ? -14.089 8.685 9.661 1.00 98.00 96 GLY A O 1
ATOM 697 N N . LYS A 1 97 ? -13.245 8.918 11.730 1.00 98.00 97 LYS A N 1
ATOM 698 C CA . LYS A 1 97 ? -11.976 8.218 11.463 1.00 98.00 97 LYS A CA 1
ATOM 699 C C . LYS A 1 97 ? -12.192 6.766 11.043 1.00 98.00 97 LYS A C 1
ATOM 701 O O . LYS A 1 97 ? -11.620 6.349 10.037 1.00 98.00 97 LYS A O 1
ATOM 706 N N . ARG A 1 98 ? -13.055 6.022 11.750 1.00 97.19 98 ARG A N 1
ATOM 707 C CA . ARG A 1 98 ? -13.409 4.645 11.360 1.00 97.19 98 ARG A CA 1
ATOM 708 C C . ARG A 1 98 ? -14.029 4.624 9.967 1.00 97.19 98 ARG A C 1
ATOM 710 O O . ARG A 1 98 ? -13.576 3.875 9.111 1.00 97.19 98 ARG A O 1
ATOM 717 N N . LYS A 1 99 ? -15.009 5.492 9.688 1.00 98.06 99 LYS A N 1
ATOM 718 C CA . LYS A 1 99 ? -15.660 5.552 8.367 1.00 98.06 99 LYS A CA 1
ATOM 719 C C . LYS A 1 99 ? -14.710 5.933 7.231 1.00 98.06 99 LYS A C 1
ATOM 721 O O . LYS A 1 99 ? -14.816 5.344 6.159 1.00 98.06 99 LYS A O 1
ATOM 726 N N . ALA A 1 100 ? -13.780 6.857 7.454 1.00 98.50 100 ALA A N 1
ATOM 727 C CA . ALA A 1 100 ? -12.765 7.206 6.463 1.00 98.50 100 ALA A CA 1
ATOM 728 C C . ALA A 1 100 ? -11.802 6.039 6.189 1.00 98.50 100 ALA A C 1
ATOM 730 O O . ALA A 1 100 ? -11.510 5.758 5.028 1.00 98.50 100 ALA A O 1
ATOM 731 N N . CYS A 1 101 ? -11.382 5.316 7.235 1.00 98.62 101 CYS A N 1
ATOM 732 C CA . CYS A 1 101 ? -10.598 4.089 7.092 1.00 98.62 101 CYS A CA 1
ATOM 733 C C . CYS A 1 101 ? -11.353 3.059 6.234 1.00 98.62 101 CYS A C 1
ATOM 735 O O . CYS A 1 101 ? -10.847 2.631 5.200 1.00 98.62 101 CYS A O 1
ATOM 737 N N . HIS A 1 102 ? -12.613 2.764 6.570 1.00 98.25 102 HIS A N 1
ATOM 738 C CA . HIS A 1 102 ? -13.461 1.859 5.782 1.00 98.25 102 HIS A CA 1
ATOM 739 C C . HIS A 1 102 ? -13.598 2.267 4.323 1.00 98.25 102 HIS A C 1
ATOM 741 O O . HIS A 1 102 ? -13.482 1.424 3.436 1.00 98.25 102 HIS A O 1
ATOM 747 N N . TYR A 1 103 ? -13.838 3.553 4.061 1.00 98.69 103 TYR A N 1
ATOM 748 C CA . TYR A 1 103 ? -13.891 4.067 2.697 1.00 98.69 103 TYR A CA 1
ATOM 749 C C . TYR A 1 103 ? -12.580 3.777 1.961 1.00 98.69 103 TYR A C 1
ATOM 751 O O . TYR A 1 103 ? -12.604 3.194 0.880 1.00 98.69 103 TYR A O 1
ATOM 759 N N . PHE A 1 104 ? -11.437 4.112 2.563 1.00 98.88 104 PHE A N 1
ATOM 760 C CA . PHE A 1 104 ? -10.142 3.929 1.918 1.00 98.88 104 PHE A CA 1
ATOM 761 C C . PHE A 1 104 ? -9.874 2.457 1.587 1.00 98.88 104 PHE A C 1
ATOM 763 O O . PHE A 1 104 ? -9.539 2.128 0.451 1.00 98.88 104 PHE A O 1
ATOM 770 N N . TYR A 1 105 ? -10.100 1.556 2.543 1.00 98.75 105 TYR A N 1
ATOM 771 C CA . TYR A 1 105 ? -9.911 0.119 2.339 1.00 98.75 105 TYR A CA 1
ATOM 772 C C . TYR A 1 105 ? -10.893 -0.480 1.330 1.00 98.75 105 TYR A C 1
ATOM 774 O O . TYR A 1 105 ? -10.548 -1.424 0.623 1.00 98.75 105 TYR A O 1
ATOM 782 N N . ARG A 1 106 ? -12.112 0.061 1.228 1.00 98.31 106 ARG A N 1
ATOM 783 C CA . ARG A 1 106 ? -13.138 -0.479 0.331 1.00 98.31 106 ARG A CA 1
ATOM 784 C C . ARG A 1 106 ? -13.058 0.057 -1.098 1.00 98.31 106 ARG A C 1
ATOM 786 O O . ARG A 1 106 ? -13.433 -0.680 -2.014 1.00 98.31 106 ARG A O 1
ATOM 793 N N . TYR A 1 107 ? -12.625 1.304 -1.273 1.00 98.44 107 TYR A N 1
ATOM 794 C CA . TYR A 1 107 ? -12.663 2.025 -2.550 1.00 98.44 107 TYR A CA 1
ATOM 795 C C . TYR A 1 107 ? -11.276 2.301 -3.125 1.00 98.44 107 TYR A C 1
ATOM 797 O O . TYR A 1 107 ? -11.082 2.140 -4.327 1.00 98.44 107 TYR A O 1
ATOM 805 N N . GLU A 1 108 ? -10.312 2.698 -2.294 1.00 98.56 108 GLU A N 1
ATOM 806 C CA . GLU A 1 108 ? -9.020 3.193 -2.779 1.00 98.56 108 GLU A CA 1
ATOM 807 C C . GLU A 1 108 ? -7.946 2.109 -2.797 1.00 98.56 108 GLU A C 1
ATOM 809 O O . GLU A 1 108 ? -7.238 1.966 -3.793 1.00 98.56 108 GLU A O 1
ATOM 814 N N . LEU A 1 109 ? -7.825 1.311 -1.733 1.00 98.62 109 LEU A N 1
ATOM 815 C CA . LEU A 1 109 ? -6.814 0.254 -1.658 1.00 98.62 109 LEU A CA 1
ATOM 816 C C . LEU A 1 109 ? -6.956 -0.796 -2.779 1.00 98.62 109 LEU A C 1
ATOM 818 O O . LEU A 1 109 ? -5.941 -1.111 -3.400 1.00 98.62 109 LEU A O 1
ATOM 822 N N . PRO A 1 110 ? -8.161 -1.291 -3.142 1.00 98.25 110 PRO A N 1
ATOM 823 C CA . PRO A 1 110 ? -8.292 -2.328 -4.170 1.00 98.25 110 PRO A CA 1
ATOM 824 C C . PRO A 1 110 ? -7.829 -1.893 -5.567 1.00 98.25 110 PRO A C 1
ATOM 826 O O . PRO A 1 110 ? -7.497 -2.742 -6.391 1.00 98.25 110 PRO A O 1
ATOM 829 N N . ARG A 1 111 ? -7.761 -0.581 -5.839 1.00 96.94 111 ARG A N 1
ATOM 830 C CA . ARG A 1 111 ? -7.273 -0.031 -7.118 1.00 96.94 111 ARG A CA 1
ATOM 831 C C . ARG A 1 111 ? -5.815 -0.403 -7.392 1.00 96.94 111 ARG A C 1
ATOM 833 O O . ARG A 1 111 ? -5.424 -0.522 -8.549 1.00 96.94 111 ARG A O 1
ATOM 840 N N . THR A 1 112 ? -5.047 -0.647 -6.331 1.00 98.25 112 THR A N 1
ATOM 841 C CA . THR A 1 112 ? -3.640 -1.052 -6.418 1.00 98.25 112 THR A CA 1
ATOM 842 C C . THR A 1 112 ? -3.435 -2.438 -7.016 1.00 98.25 112 THR A C 1
ATOM 844 O O . THR A 1 112 ? -2.373 -2.692 -7.570 1.00 98.25 112 THR A O 1
ATOM 847 N N . ALA A 1 113 ? -4.431 -3.331 -6.971 1.00 97.44 113 ALA A N 1
ATOM 848 C CA . ALA A 1 113 ? -4.259 -4.717 -7.409 1.00 97.44 113 ALA A CA 1
ATOM 849 C C . ALA A 1 113 ? -3.854 -4.813 -8.890 1.00 97.44 113 ALA A C 1
ATOM 851 O O . ALA A 1 113 ? -2.814 -5.382 -9.210 1.00 97.44 113 ALA A O 1
ATOM 852 N N . ALA A 1 114 ? -4.612 -4.166 -9.780 1.00 97.38 114 ALA A N 1
ATOM 853 C CA . ALA A 1 11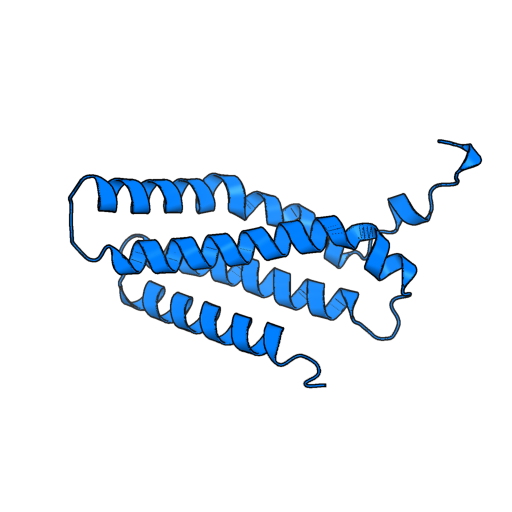4 ? -4.301 -4.152 -11.210 1.00 97.38 114 ALA A CA 1
ATOM 854 C C . ALA A 1 114 ? -2.986 -3.412 -11.517 1.00 97.38 114 ALA A C 1
ATOM 856 O O . ALA A 1 114 ? -2.268 -3.779 -12.444 1.00 97.38 114 ALA A O 1
ATOM 857 N N . GLN A 1 115 ? -2.649 -2.387 -10.724 1.00 97.38 115 GLN A N 1
ATOM 858 C CA . GLN A 1 115 ? -1.373 -1.680 -10.846 1.00 97.38 115 GLN A CA 1
ATOM 859 C C . GLN A 1 115 ? -0.206 -2.605 -10.488 1.00 97.38 115 GLN A C 1
ATOM 861 O O . GLN A 1 115 ? 0.774 -2.654 -11.225 1.00 97.38 115 GLN A O 1
ATOM 866 N N . PHE A 1 116 ? -0.318 -3.380 -9.405 1.00 98.12 116 PHE A N 1
ATOM 867 C CA . PHE A 1 116 ? 0.693 -4.367 -9.033 1.00 98.12 116 PHE A CA 1
ATOM 868 C C . PHE A 1 116 ? 0.858 -5.454 -10.091 1.00 98.12 116 PHE A C 1
ATOM 870 O O . PHE A 1 116 ? 1.990 -5.831 -10.375 1.00 98.12 116 PHE A O 1
ATOM 877 N N . ASP A 1 117 ? -0.228 -5.926 -10.702 1.00 97.50 117 ASP A N 1
ATOM 878 C CA . ASP A 1 117 ? -0.152 -6.936 -11.761 1.00 97.50 117 ASP A CA 1
ATOM 879 C C . ASP A 1 117 ? 0.603 -6.414 -12.995 1.00 97.50 117 ASP A C 1
ATOM 881 O O . ASP A 1 117 ? 1.484 -7.103 -13.509 1.00 97.50 117 ASP A O 1
ATOM 885 N N . LEU A 1 118 ? 0.338 -5.170 -13.410 1.00 95.94 118 LEU A N 1
ATOM 886 C CA . LEU A 1 118 ? 1.052 -4.517 -14.516 1.00 95.94 118 LEU A CA 1
ATOM 887 C C . LEU A 1 118 ? 2.532 -4.247 -14.186 1.00 95.94 118 LEU A C 1
ATOM 889 O O . LEU A 1 118 ? 3.419 -4.423 -15.019 1.00 95.94 118 LEU A O 1
ATOM 893 N N . LEU A 1 119 ? 2.820 -3.819 -12.955 1.00 96.38 119 LEU A N 1
ATOM 894 C CA . LEU A 1 119 ? 4.192 -3.589 -12.496 1.00 96.38 119 LEU A CA 1
ATOM 895 C C . LEU A 1 119 ? 4.983 -4.901 -12.417 1.00 96.38 119 LEU A C 1
ATOM 897 O O . LEU A 1 119 ? 6.156 -4.934 -12.786 1.00 96.38 119 LEU A O 1
ATOM 901 N N . ALA A 1 120 ? 4.343 -5.986 -11.974 1.00 96.12 120 ALA A N 1
ATOM 902 C CA . ALA A 1 120 ? 4.945 -7.313 -11.903 1.00 96.12 120 ALA A CA 1
ATOM 903 C C . ALA A 1 120 ? 5.284 -7.880 -13.290 1.00 96.12 120 ALA A C 1
ATOM 905 O O . ALA A 1 120 ? 6.254 -8.626 -13.410 1.00 96.12 120 ALA A O 1
ATOM 906 N N . SER A 1 121 ? 4.527 -7.519 -14.332 1.00 95.81 121 SER A N 1
ATOM 907 C CA . SER A 1 121 ? 4.808 -7.945 -15.706 1.00 95.81 121 SER A CA 1
ATOM 908 C C . SER A 1 121 ? 5.909 -7.138 -16.396 1.00 95.81 121 SER A C 1
ATOM 910 O O . SER A 1 121 ? 6.243 -7.462 -17.533 1.00 95.81 121 SER A O 1
ATOM 912 N N . LEU A 1 122 ? 6.471 -6.112 -15.736 1.00 95.00 122 LEU A N 1
ATOM 913 C CA . LEU A 1 122 ? 7.475 -5.206 -16.310 1.00 95.00 122 LEU A CA 1
ATOM 914 C C . LEU A 1 122 ? 7.032 -4.627 -17.663 1.00 95.00 122 LEU A C 1
ATOM 916 O O . LEU A 1 122 ? 7.819 -4.562 -18.605 1.00 95.00 122 LEU A O 1
ATOM 920 N N . ASP A 1 123 ? 5.757 -4.243 -17.756 1.00 95.25 123 ASP A N 1
ATOM 921 C CA . ASP A 1 123 ? 5.127 -3.851 -19.016 1.00 95.25 123 ASP A CA 1
ATOM 922 C C . ASP A 1 123 ? 5.881 -2.716 -19.732 1.00 95.25 123 ASP A C 1
ATOM 924 O O . ASP A 1 123 ? 6.188 -1.678 -19.138 1.00 95.25 123 ASP A O 1
ATOM 928 N N . THR A 1 124 ? 6.165 -2.916 -21.019 1.00 95.00 124 THR A N 1
ATOM 929 C CA . THR A 1 124 ? 6.919 -1.979 -21.863 1.00 95.00 124 THR A CA 1
ATOM 930 C C . THR A 1 124 ? 6.048 -1.243 -22.872 1.00 95.00 124 THR A C 1
ATOM 932 O O . THR A 1 124 ? 6.587 -0.518 -23.700 1.00 95.00 124 THR A O 1
ATOM 935 N N . THR A 1 125 ? 4.715 -1.337 -22.794 1.00 93.44 125 THR A N 1
ATOM 936 C CA . THR A 1 125 ? 3.797 -0.780 -23.805 1.00 93.44 125 THR A CA 1
ATOM 937 C C . THR A 1 125 ? 4.075 0.695 -24.104 1.00 93.44 125 THR A C 1
ATOM 939 O O . THR A 1 125 ? 4.074 1.109 -25.261 1.00 93.44 125 THR A O 1
ATOM 942 N N . THR A 1 126 ? 4.338 1.504 -23.072 1.00 90.31 126 THR A N 1
ATOM 943 C CA . THR A 1 126 ? 4.642 2.938 -23.226 1.00 90.31 126 THR A CA 1
ATOM 944 C C . THR A 1 126 ? 6.072 3.207 -23.689 1.00 90.31 126 THR A C 1
ATOM 946 O O . THR A 1 126 ? 6.328 4.251 -24.283 1.00 90.31 126 THR A O 1
ATOM 949 N N . LEU A 1 127 ? 6.998 2.285 -23.426 1.00 91.56 127 LEU A N 1
ATOM 950 C CA . LEU A 1 127 ? 8.397 2.377 -23.835 1.00 91.56 127 LEU A CA 1
ATOM 951 C C . LEU A 1 127 ? 8.591 1.966 -25.301 1.00 91.56 127 LEU A C 1
ATOM 953 O O . LEU A 1 127 ? 9.424 2.548 -25.990 1.00 91.56 127 LEU A O 1
ATOM 957 N N . ASP A 1 128 ? 7.811 0.992 -25.765 1.00 92.06 128 ASP A N 1
ATOM 958 C CA . ASP A 1 128 ? 7.867 0.439 -27.121 1.00 92.06 128 ASP A CA 1
ATOM 959 C C . ASP A 1 128 ? 7.128 1.313 -28.150 1.00 92.06 128 ASP A C 1
ATOM 961 O O . ASP A 1 128 ? 7.208 1.062 -29.355 1.00 92.06 128 ASP A O 1
ATOM 965 N N . ALA A 1 129 ? 6.397 2.336 -27.697 1.00 91.25 129 ALA A N 1
ATOM 966 C CA . ALA A 1 129 ? 5.664 3.243 -28.567 1.00 91.25 129 ALA A CA 1
ATOM 967 C C . ALA A 1 129 ? 6.623 4.105 -29.406 1.00 91.25 129 ALA A C 1
ATOM 969 O O . ALA A 1 129 ? 7.426 4.876 -28.876 1.00 91.25 129 ALA A O 1
ATOM 970 N N . ASP A 1 130 ? 6.508 4.009 -30.732 1.00 88.81 130 ASP A N 1
ATOM 971 C CA . ASP A 1 130 ? 7.258 4.865 -31.646 1.00 88.81 130 ASP A CA 1
ATOM 972 C C . ASP A 1 130 ? 6.685 6.289 -31.617 1.00 88.81 130 ASP A C 1
ATOM 974 O O . ASP A 1 130 ? 5.491 6.510 -31.838 1.00 88.81 130 ASP A O 1
ATOM 978 N N . ALA A 1 131 ? 7.552 7.273 -31.373 1.00 87.31 131 ALA A N 1
ATOM 979 C CA . ALA A 1 131 ? 7.173 8.681 -31.318 1.00 87.31 131 ALA A CA 1
ATOM 980 C C . ALA A 1 131 ? 6.578 9.206 -32.636 1.00 87.31 131 ALA A C 1
ATOM 982 O O . ALA A 1 131 ? 5.916 10.235 -32.634 1.00 87.31 131 ALA A O 1
ATOM 983 N N . THR A 1 132 ? 6.800 8.530 -33.765 1.00 93.12 132 THR A N 1
ATOM 984 C CA . THR A 1 132 ? 6.206 8.897 -35.059 1.00 93.12 132 THR A CA 1
ATOM 985 C C . THR A 1 132 ? 4.727 8.519 -35.187 1.00 93.12 132 THR A C 1
ATOM 987 O O . THR A 1 132 ? 4.079 8.948 -36.142 1.00 93.12 132 THR A O 1
ATOM 990 N N . TRP A 1 133 ? 4.182 7.730 -34.255 1.00 89.88 133 TRP A N 1
ATOM 991 C CA . TRP A 1 133 ? 2.771 7.325 -34.234 1.00 89.88 133 TRP A CA 1
ATOM 992 C C . TRP A 1 133 ? 1.899 8.166 -33.281 1.00 89.88 133 TRP A C 1
ATOM 994 O O . TRP A 1 133 ? 0.683 7.963 -33.259 1.00 89.88 133 TRP A O 1
ATOM 1004 N N . LEU A 1 134 ? 2.499 9.073 -32.497 1.00 80.12 134 LEU A N 1
ATOM 1005 C CA . LEU A 1 134 ? 1.872 9.871 -31.428 1.00 80.12 134 LEU A CA 1
ATOM 1006 C C . LEU A 1 134 ? 1.938 11.375 -31.728 1.00 80.12 134 LEU A C 1
ATOM 1008 O O . LEU A 1 134 ? 0.987 12.082 -31.324 1.00 80.12 134 LEU A O 1
#

Foldseek 3Di:
DPVCPVVVVVLVLLVVLLVVQCVQDDCSVVLSVLLVVLSVLLVLLVCQLPPPPHDPLLSPLCVVLNVQSVVLSVVLSVLSVLLVVLPPDDDPVNVVSVVVNVCSSVPPNVVSPVSSVCSNVSDCPSVPDDPVVD

Organism: NCBI:txid66870

InterPro domains:
  IPR025878 Acetyl-CoA dehydrogenase-like C-terminal domain [PF12806] (13-129)

Secondary structure (DSSP, 8-state):
--TTHHHHHHHHHHHHHHHHHHHH-TTHHHHHHHHHHHHHHHHHHHHHHTSTTS-HHHHHHTHHHHHHHHHHHHHHHHHHHHHHHTTT--SHHHHHHHHHHHHIIIIIGGGHHHHHHHHHTT--TTTS--GGG-

Sequence (134 aa):
MDEGAGPAALEALVRTTIERACAVGGEAPDLAAALDQALTRLVEVTRTIHTADVPAGVRLANASLYLEAAGHAVVAWIWLEQLLATGDGDDSLRQGKRKACHYFYRYELPRTAAQFDLLASLDTTTLDADATWL

pLDDT: mean 93.98, std 8.53, range [42.94, 98.88]